Protein AF-A0A6G3XPE6-F1 (afdb_monomer_lite)

Sequence (83 aa):
SEAEYERLCGELVAKGTFTKLDEVKRPNSYYAASDPSDVARVEDRTFICSKEEKDAGPTNHWKDPAEMREIFTGADGVFRGSM

InterPro domains:
  IPR008210 Phosphoenolpyruvate carboxykinase, N-terminal [G3DSA:3.40.449.10] (21-83)
  IPR008210 Phosphoenolpyruvate carboxykinase, N-terminal [SSF68923] (1-82)
  IPR035078 Phosphoenolpyruvate carboxykinase, GTP-utilising, N-terminal [PF17297] (1-83)

Radius of gyration: 19.39 Å; chains: 1; bounding box: 43×30×50 Å

Secondary structure (DSSP, 8-state):
-HHHHHHHHHHHHHTTS-EE--TTTSTT-EE----TTSSS--GGG-EE--SSHHHH-TTSEE--HHHHHHHHHSTT-TTTT--

Structure (mmCIF, N/CA/C/O backbone):
data_AF-A0A6G3XPE6-F1
#
_entry.id   AF-A0A6G3XPE6-F1
#
loop_
_atom_site.group_PDB
_atom_site.id
_atom_site.type_symbol
_atom_site.label_atom_id
_atom_site.label_alt_id
_atom_site.label_comp_id
_atom_site.label_asym_id
_atom_site.label_entity_id
_atom_site.label_seq_id
_atom_site.pdbx_PDB_ins_code
_atom_site.Cartn_x
_atom_site.Cartn_y
_atom_site.Cartn_z
_atom_site.occupancy
_atom_site.B_iso_or_equiv
_atom_site.auth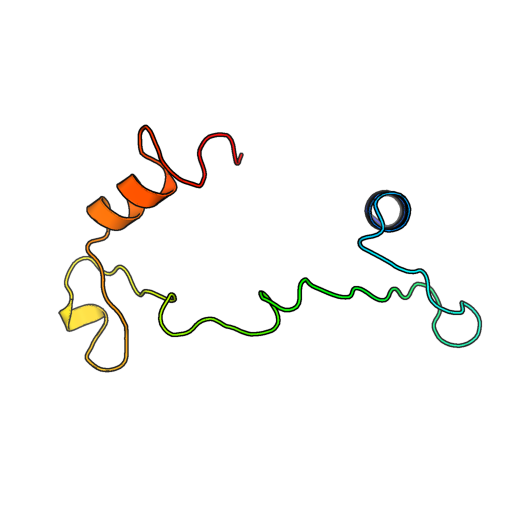_seq_id
_atom_site.auth_comp_id
_atom_site.auth_asym_id
_atom_site.auth_atom_id
_atom_site.pdbx_PDB_model_num
ATOM 1 N N . SER A 1 1 ? -11.721 16.790 9.555 1.00 94.25 1 SER A N 1
ATOM 2 C CA . SER A 1 1 ? -12.349 17.244 10.828 1.00 94.25 1 SER A CA 1
ATOM 3 C C . SER A 1 1 ? -12.805 16.023 11.618 1.00 94.25 1 SER A C 1
ATOM 5 O O . SER A 1 1 ? -12.793 14.943 11.042 1.00 94.25 1 SER A O 1
ATOM 7 N N . GLU A 1 2 ? -13.228 16.149 12.882 1.00 96.00 2 GLU A N 1
ATOM 8 C CA . GLU A 1 2 ? -13.745 14.981 13.630 1.00 96.00 2 GLU A CA 1
ATOM 9 C C . GLU A 1 2 ? -14.955 14.351 12.925 1.00 96.00 2 GLU A C 1
ATOM 11 O O . GLU A 1 2 ? -14.971 13.159 12.648 1.00 96.00 2 GLU A O 1
ATOM 16 N N . ALA A 1 3 ? -15.904 15.184 12.488 1.00 97.88 3 ALA A N 1
ATOM 17 C CA . ALA A 1 3 ? -17.082 14.729 11.751 1.00 97.88 3 ALA A CA 1
ATOM 18 C C . ALA A 1 3 ? -16.737 13.970 10.453 1.00 97.88 3 ALA A C 1
ATOM 20 O O . ALA A 1 3 ? -17.460 13.068 10.038 1.00 97.88 3 ALA A O 1
ATOM 21 N N . GLU A 1 4 ? -15.636 14.327 9.789 1.00 98.25 4 GLU A N 1
ATOM 22 C CA . GLU A 1 4 ? -15.170 13.607 8.602 1.00 98.25 4 GLU A CA 1
ATOM 23 C C . GLU A 1 4 ? -14.565 12.249 8.960 1.00 98.25 4 GLU A C 1
ATOM 25 O O . GLU A 1 4 ? -14.862 11.264 8.288 1.00 98.25 4 GLU A O 1
ATOM 30 N N . TYR A 1 5 ? -13.763 12.190 10.024 1.00 98.12 5 TYR A N 1
ATOM 31 C CA . TYR A 1 5 ? -13.196 10.943 10.523 1.00 98.12 5 TYR A CA 1
ATOM 32 C C . TYR A 1 5 ? -14.303 9.956 10.914 1.00 98.12 5 TYR A C 1
ATOM 34 O O . TYR A 1 5 ? -14.326 8.829 10.423 1.00 98.12 5 TYR A O 1
ATOM 42 N N . GLU A 1 6 ? -15.275 10.403 11.713 1.00 97.44 6 GLU A N 1
ATOM 43 C CA . GLU A 1 6 ? -16.422 9.592 12.129 1.00 97.44 6 GLU A CA 1
ATOM 44 C C . GLU A 1 6 ? -17.235 9.093 10.932 1.00 97.44 6 GLU A C 1
ATOM 46 O O . GLU A 1 6 ? -17.582 7.911 10.870 1.00 97.44 6 GLU A O 1
ATOM 51 N N . ARG A 1 7 ? -17.492 9.969 9.949 1.00 98.19 7 ARG A N 1
ATOM 52 C CA . ARG A 1 7 ? -18.203 9.599 8.720 1.00 98.19 7 ARG A CA 1
ATOM 53 C C . ARG A 1 7 ? -17.457 8.505 7.955 1.00 98.19 7 ARG A C 1
ATOM 55 O O . ARG A 1 7 ? -18.058 7.487 7.622 1.00 98.19 7 ARG A O 1
ATOM 62 N N . LEU A 1 8 ? -16.160 8.683 7.702 1.00 98.50 8 LEU A N 1
ATOM 63 C CA . LEU A 1 8 ? -15.357 7.716 6.948 1.00 98.50 8 LEU A CA 1
ATOM 64 C C . LEU A 1 8 ? -15.220 6.382 7.691 1.00 98.50 8 LEU A C 1
ATOM 66 O O . LEU A 1 8 ? -15.384 5.320 7.093 1.00 98.50 8 LEU A O 1
ATOM 70 N N . CYS A 1 9 ? -14.974 6.409 9.000 1.00 98.31 9 CYS A N 1
ATOM 71 C CA . CYS A 1 9 ? -14.908 5.191 9.799 1.00 98.31 9 CYS A CA 1
ATOM 72 C C . CYS A 1 9 ? -16.256 4.465 9.863 1.00 98.31 9 CYS A C 1
ATOM 74 O O . CYS A 1 9 ? -16.287 3.238 9.769 1.00 98.31 9 CYS A O 1
ATOM 76 N N . GLY A 1 10 ? -17.365 5.201 9.973 1.00 98.00 10 GLY A N 1
ATOM 77 C CA . GLY A 1 10 ? -18.713 4.640 9.900 1.00 98.00 10 GLY A CA 1
ATOM 78 C C . GLY A 1 10 ? -18.977 3.942 8.564 1.00 98.00 10 GLY A C 1
ATOM 79 O O . GLY A 1 10 ? -19.463 2.811 8.547 1.00 98.00 10 GLY A O 1
ATOM 80 N N . GLU A 1 11 ? -18.586 4.563 7.447 1.00 98.50 11 GLU A N 1
ATOM 81 C CA . GLU A 1 11 ? -18.672 3.954 6.113 1.00 98.50 11 GLU A CA 1
ATOM 82 C C . GLU A 1 11 ? -17.833 2.667 6.004 1.00 98.50 11 GLU A C 1
ATOM 84 O O . GLU A 1 11 ? -18.294 1.680 5.428 1.00 98.50 11 GLU A O 1
ATOM 89 N N . LEU A 1 12 ? -16.626 2.641 6.577 1.00 98.50 12 LEU A N 1
ATOM 90 C CA . LEU A 1 12 ? -15.751 1.461 6.573 1.00 98.50 12 LEU A CA 1
ATOM 91 C C . LEU A 1 12 ? -16.283 0.320 7.448 1.00 98.50 12 LEU A C 1
ATOM 93 O O . LEU A 1 12 ? -16.126 -0.846 7.085 1.00 98.50 12 LEU A O 1
ATOM 97 N N . VAL A 1 13 ? -16.940 0.634 8.569 1.00 98.25 13 VAL A N 1
ATOM 98 C CA . VAL A 1 13 ? -17.633 -0.370 9.391 1.00 98.25 13 VAL A CA 1
ATOM 99 C C . VAL A 1 13 ? -18.838 -0.933 8.643 1.00 98.25 13 VAL A C 1
ATOM 101 O O . VAL A 1 13 ? -19.002 -2.148 8.575 1.00 98.25 13 VAL A O 1
ATOM 104 N N . ALA A 1 14 ? -19.646 -0.076 8.012 1.00 98.25 14 ALA A N 1
ATOM 105 C CA . ALA A 1 14 ? -20.805 -0.508 7.231 1.00 98.25 14 ALA A CA 1
ATOM 106 C C . ALA A 1 14 ? -20.420 -1.416 6.048 1.00 98.25 14 ALA A C 1
ATOM 108 O O . ALA A 1 14 ? -21.168 -2.328 5.701 1.00 98.25 14 ALA A O 1
ATOM 109 N N . LYS A 1 15 ? -19.243 -1.193 5.449 1.00 97.94 15 LYS A N 1
ATOM 110 C CA . LYS A 1 15 ? -18.686 -2.019 4.363 1.00 97.94 15 LYS A CA 1
ATOM 111 C C . LYS A 1 15 ? -17.965 -3.285 4.846 1.00 97.94 15 LYS A C 1
ATOM 113 O O . LYS A 1 15 ? -17.548 -4.084 4.015 1.00 97.94 15 LYS A O 1
ATOM 118 N N . GLY A 1 16 ? -17.793 -3.469 6.157 1.00 97.31 16 GLY A N 1
ATOM 119 C CA . GLY A 1 16 ? -17.0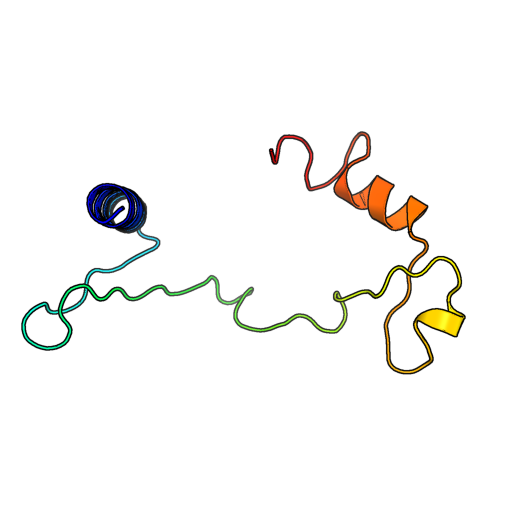90 -4.616 6.741 1.00 97.31 16 GLY A CA 1
ATOM 120 C C . GLY A 1 16 ? -15.562 -4.545 6.671 1.00 97.31 16 GLY A C 1
ATOM 121 O O . GLY A 1 16 ? -14.892 -5.462 7.135 1.00 97.31 16 GLY A O 1
ATOM 122 N N . THR A 1 17 ? -14.991 -3.458 6.141 1.00 98.19 17 THR A N 1
ATOM 123 C CA . THR A 1 17 ? -13.539 -3.225 6.159 1.00 98.19 17 THR A CA 1
ATOM 124 C C . THR A 1 17 ? -13.036 -3.046 7.589 1.00 98.19 17 THR A C 1
ATOM 126 O O . THR A 1 17 ? -11.966 -3.540 7.936 1.00 98.19 17 THR A O 1
ATOM 129 N N . PHE A 1 18 ? -13.814 -2.348 8.422 1.00 98.56 18 PHE A N 1
ATOM 130 C CA . PHE A 1 18 ? -13.520 -2.139 9.836 1.00 98.56 18 PHE A CA 1
ATOM 131 C C . PHE A 1 18 ? -14.482 -2.903 10.743 1.00 98.56 18 PHE A C 1
ATOM 133 O O . PHE A 1 18 ? -15.685 -2.965 10.516 1.00 98.56 18 PHE A O 1
ATOM 140 N N . THR A 1 19 ? -13.944 -3.389 11.856 1.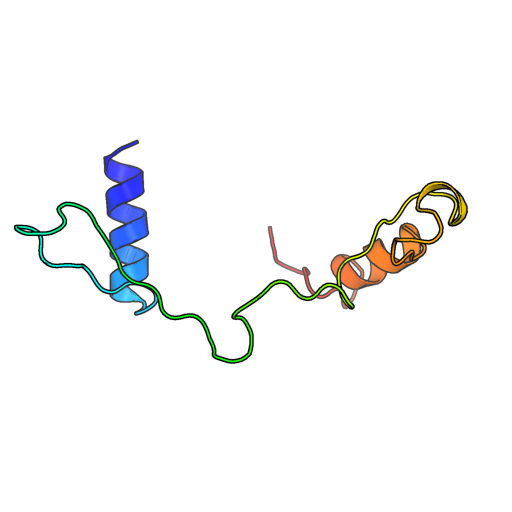00 98.31 19 THR A N 1
ATOM 141 C CA . THR A 1 19 ? -14.696 -3.810 13.038 1.00 98.31 19 THR A CA 1
ATOM 142 C C . THR A 1 19 ? -14.417 -2.823 14.163 1.00 98.31 19 THR A C 1
ATOM 144 O O . THR A 1 19 ? -13.259 -2.613 14.529 1.00 98.31 19 THR A O 1
ATOM 147 N N . LYS A 1 20 ? -15.462 -2.202 14.716 1.00 98.12 20 LYS A N 1
ATOM 148 C CA . LYS A 1 20 ? -15.331 -1.296 15.864 1.00 98.12 20 LYS A CA 1
ATOM 149 C C . LYS A 1 20 ? -14.867 -2.082 17.097 1.00 98.12 20 LYS A C 1
ATOM 151 O O . LYS A 1 20 ? -15.410 -3.148 17.383 1.00 98.12 20 LYS A O 1
ATOM 156 N N . LEU A 1 21 ? -13.856 -1.577 17.802 1.00 98.38 21 LEU A N 1
ATOM 157 C CA . LEU A 1 21 ? -13.347 -2.210 19.019 1.00 98.38 21 LEU A CA 1
ATOM 158 C C . LEU A 1 21 ? -14.153 -1.796 20.257 1.00 98.38 21 LEU A C 1
ATOM 160 O O . LEU A 1 21 ? -14.969 -0.881 20.222 1.00 98.38 21 LEU A O 1
ATOM 164 N N . ASP A 1 22 ? -13.917 -2.508 21.357 1.00 98.06 22 ASP A N 1
ATOM 165 C CA . ASP A 1 22 ? -14.494 -2.212 22.668 1.00 98.06 22 ASP A CA 1
ATOM 166 C C . ASP A 1 22 ? -14.119 -0.788 23.116 1.00 98.06 22 ASP A C 1
ATOM 168 O O . ASP A 1 22 ? -12.946 -0.503 23.360 1.00 98.06 22 ASP A O 1
ATOM 172 N N . GLU A 1 23 ? -15.117 0.088 23.244 1.00 97.06 23 GLU A N 1
ATOM 173 C CA . GLU A 1 23 ? -14.924 1.506 23.576 1.00 97.06 23 GLU A CA 1
ATOM 174 C C . GLU A 1 23 ? -14.384 1.744 24.991 1.00 97.06 23 GLU A C 1
ATOM 176 O O . GLU A 1 23 ? -13.736 2.758 25.238 1.00 97.06 23 GLU A O 1
ATOM 181 N N . VAL A 1 24 ? -14.596 0.815 25.929 1.00 98.19 24 VAL A N 1
ATOM 182 C CA . VAL A 1 24 ? -14.057 0.945 27.291 1.00 98.19 24 VAL A CA 1
ATOM 183 C C . VAL A 1 24 ? -12.559 0.657 27.291 1.00 98.19 24 VAL A C 1
ATOM 185 O O . VAL A 1 24 ? -11.789 1.323 27.981 1.00 98.19 24 VAL A O 1
ATOM 188 N N . LYS A 1 25 ? -12.124 -0.341 26.516 1.00 98.06 25 LYS A N 1
ATOM 189 C CA . LYS A 1 25 ? -10.715 -0.757 26.462 1.00 98.06 25 LYS A CA 1
ATOM 190 C C . 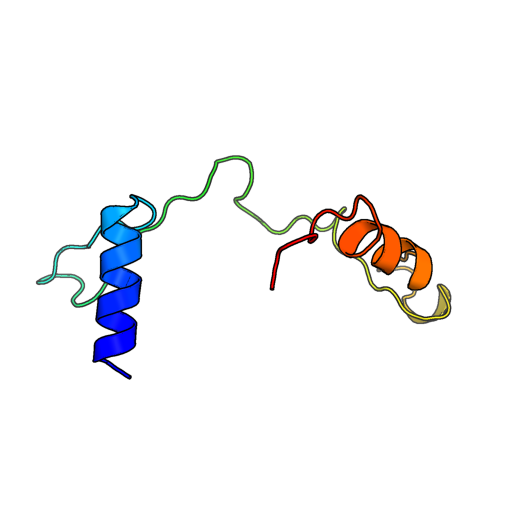LYS A 1 25 ? -9.894 0.060 25.473 1.00 98.06 25 LYS A C 1
ATOM 192 O O . LYS A 1 25 ? -8.706 0.281 25.703 1.00 98.06 25 LYS A O 1
ATOM 197 N N . ARG A 1 26 ? -10.490 0.404 24.332 1.00 97.19 26 ARG A N 1
ATOM 198 C CA . ARG A 1 26 ? -9.841 1.035 23.179 1.00 97.19 26 ARG A CA 1
ATOM 199 C C . ARG A 1 26 ? -10.824 2.005 22.518 1.00 97.19 26 ARG A C 1
ATOM 201 O O . ARG A 1 26 ? -11.373 1.684 21.461 1.00 97.19 26 ARG A O 1
ATOM 208 N N . PRO A 1 27 ? -11.055 3.172 23.140 1.00 97.19 27 PRO A N 1
ATOM 209 C CA . PRO A 1 27 ? -11.975 4.158 22.604 1.00 97.19 27 PRO A CA 1
ATOM 210 C C . PRO A 1 27 ? -11.550 4.601 21.208 1.00 97.19 27 PRO A C 1
ATOM 212 O O . PRO A 1 27 ? -10.356 4.672 20.895 1.00 97.19 27 PRO A O 1
ATOM 215 N N . ASN A 1 28 ? -12.540 4.866 20.362 1.00 96.56 28 ASN A N 1
ATOM 216 C CA . ASN A 1 28 ? -12.356 5.310 18.985 1.00 96.56 28 ASN A CA 1
ATOM 217 C C . ASN A 1 28 ? -11.372 4.460 18.149 1.00 96.56 28 ASN A C 1
ATOM 219 O O . ASN A 1 28 ? -10.617 4.979 17.330 1.00 96.56 28 ASN A O 1
ATOM 223 N N . SER A 1 29 ? -11.361 3.142 18.367 1.00 98.25 29 SER A N 1
ATOM 224 C CA . SER A 1 29 ? -10.427 2.224 17.705 1.00 98.25 29 SER A CA 1
ATOM 225 C C . SER A 1 29 ? -11.142 1.197 16.822 1.00 98.25 29 SER A C 1
ATOM 227 O O . SER A 1 29 ? -12.285 0.812 17.080 1.00 98.25 29 SER A O 1
ATOM 229 N N . TYR A 1 30 ? -10.450 0.725 15.783 1.00 98.56 30 TYR A N 1
ATOM 230 C CA . TYR A 1 30 ? -10.988 -0.191 14.774 1.00 98.56 30 TYR A CA 1
ATOM 231 C C . TYR A 1 30 ? -9.974 -1.293 14.442 1.00 98.56 30 TYR A C 1
ATOM 233 O O . TYR A 1 30 ? -8.765 -1.086 14.545 1.00 98.56 30 TYR A O 1
ATOM 241 N N . TYR A 1 31 ? -10.469 -2.460 14.038 1.00 98.38 31 TYR A N 1
ATOM 242 C CA . TYR A 1 31 ? -9.681 -3.563 13.493 1.00 98.38 31 TYR A CA 1
ATOM 243 C C . TYR A 1 31 ? -10.015 -3.771 12.018 1.00 98.38 31 TYR A C 1
ATOM 245 O O . TYR A 1 31 ? -11.190 -3.797 11.658 1.00 98.38 31 TYR A O 1
ATOM 253 N N . ALA A 1 32 ? -8.989 -3.950 11.192 1.00 98.44 32 ALA A N 1
ATOM 254 C CA . ALA A 1 32 ? -9.113 -4.303 9.786 1.00 98.44 32 ALA A CA 1
ATOM 255 C C . ALA A 1 32 ? -8.291 -5.565 9.520 1.00 98.44 32 ALA A C 1
ATOM 257 O O . ALA A 1 32 ? -7.124 -5.633 9.911 1.00 98.44 32 ALA A O 1
ATOM 258 N N . ALA A 1 33 ? -8.896 -6.545 8.856 1.00 97.94 33 ALA A N 1
ATOM 259 C CA . ALA A 1 33 ? -8.201 -7.712 8.332 1.00 97.94 33 ALA A CA 1
ATOM 260 C C . ALA A 1 33 ? -8.115 -7.557 6.813 1.00 97.94 33 ALA A C 1
ATOM 262 O O . ALA A 1 33 ? -9.151 -7.465 6.154 1.00 97.94 33 ALA A O 1
ATOM 263 N N . SER A 1 34 ? -6.901 -7.477 6.270 1.00 97.50 34 SER A N 1
ATOM 264 C CA . SER A 1 34 ? -6.706 -7.461 4.821 1.00 97.50 34 SER A CA 1
ATOM 265 C C . SER A 1 34 ? -6.937 -8.847 4.219 1.00 97.50 34 SER A C 1
ATOM 267 O O . SER A 1 34 ? -7.051 -9.853 4.929 1.00 97.50 34 SER A O 1
ATOM 269 N N . ASP A 1 35 ? -7.027 -8.893 2.892 1.00 97.75 35 ASP A N 1
ATOM 270 C CA . ASP A 1 35 ? -7.024 -10.155 2.163 1.00 97.75 35 ASP A CA 1
ATOM 271 C C . ASP A 1 35 ? -5.699 -10.907 2.423 1.00 97.75 35 ASP A C 1
ATOM 273 O O . ASP A 1 35 ? -4.644 -10.269 2.444 1.00 97.75 35 ASP A O 1
ATOM 277 N N . PRO A 1 36 ? -5.703 -12.243 2.602 1.00 97.88 36 PRO A N 1
ATOM 278 C CA . PRO A 1 36 ? -4.480 -13.026 2.808 1.00 97.88 36 PRO A CA 1
ATOM 279 C C . PRO A 1 36 ? -3.402 -12.847 1.727 1.00 97.88 36 PRO A C 1
ATOM 281 O O . PRO A 1 36 ? -2.234 -13.141 1.979 1.00 97.88 36 PRO A O 1
ATOM 284 N N . SER A 1 37 ? -3.783 -12.395 0.530 1.00 97.62 37 SER A N 1
ATOM 285 C CA . SER A 1 37 ? -2.864 -12.093 -0.571 1.00 97.62 37 SER A CA 1
ATOM 286 C C . SER A 1 37 ? -2.170 -10.728 -0.451 1.00 97.62 37 SER A C 1
ATOM 288 O O . SER A 1 37 ? -1.151 -10.525 -1.107 1.00 97.62 37 SER A O 1
ATOM 290 N N . ASP A 1 38 ? -2.658 -9.827 0.410 1.00 97.50 38 ASP A N 1
ATOM 291 C CA . ASP A 1 38 ? -2.150 -8.462 0.604 1.00 97.50 38 ASP A CA 1
ATOM 292 C C . ASP A 1 38 ? -1.881 -8.177 2.091 1.00 97.50 38 ASP A C 1
ATOM 294 O O . ASP A 1 38 ? -2.623 -7.493 2.800 1.00 97.50 38 ASP A O 1
ATOM 298 N N . VAL A 1 39 ? -0.816 -8.794 2.599 1.00 97.56 39 VAL A N 1
ATOM 299 C CA . VAL A 1 39 ? -0.443 -8.763 4.027 1.00 97.56 39 VAL A CA 1
ATOM 300 C C . VAL A 1 39 ? 0.922 -8.127 4.277 1.00 97.56 39 VAL A C 1
ATOM 302 O O . VAL A 1 39 ? 1.325 -7.940 5.426 1.00 97.56 39 VAL A O 1
ATOM 305 N N . ALA A 1 40 ? 1.664 -7.824 3.213 1.00 97.00 40 ALA A N 1
ATOM 306 C CA . ALA A 1 40 ? 3.026 -7.328 3.285 1.00 97.00 40 ALA A CA 1
ATOM 307 C C . ALA A 1 40 ? 3.391 -6.544 2.024 1.00 97.00 40 ALA A C 1
ATOM 309 O O . ALA A 1 40 ? 2.725 -6.613 0.995 1.00 97.00 40 ALA A O 1
ATOM 310 N N . ARG A 1 41 ? 4.505 -5.817 2.101 1.00 96.62 41 ARG A N 1
ATOM 311 C CA . ARG A 1 41 ? 5.086 -5.146 0.937 1.00 96.62 41 ARG A CA 1
ATOM 312 C C . ARG A 1 41 ? 5.548 -6.189 -0.087 1.00 96.62 41 ARG A C 1
ATOM 314 O O . ARG A 1 41 ? 6.145 -7.196 0.287 1.00 96.62 41 ARG A O 1
ATOM 321 N N . VAL A 1 42 ? 5.315 -5.902 -1.365 1.00 96.50 42 VAL A N 1
ATOM 322 C CA . VAL A 1 42 ? 5.721 -6.727 -2.513 1.00 96.50 42 VAL A CA 1
ATOM 323 C C . VAL A 1 42 ? 6.950 -6.113 -3.183 1.00 96.50 42 VAL A C 1
ATOM 325 O O . VAL A 1 42 ? 6.853 -5.296 -4.100 1.00 96.50 42 VAL A O 1
ATOM 328 N N . GLU A 1 43 ? 8.132 -6.443 -2.661 1.00 96.81 43 GLU A N 1
ATOM 329 C CA . GLU A 1 43 ? 9.396 -5.829 -3.104 1.00 96.81 43 GLU A CA 1
ATOM 330 C C . GLU A 1 43 ? 9.662 -6.084 -4.595 1.00 96.81 43 GLU A C 1
ATOM 332 O O . GLU A 1 43 ? 10.051 -5.170 -5.310 1.00 96.81 43 GLU A O 1
ATOM 337 N N . ASP A 1 44 ? 9.335 -7.280 -5.094 1.00 96.00 44 ASP A N 1
ATOM 338 C CA . ASP A 1 44 ? 9.459 -7.682 -6.505 1.00 96.00 44 ASP A CA 1
ATOM 339 C C . ASP A 1 44 ? 8.529 -6.908 -7.460 1.00 96.00 44 ASP A C 1
ATOM 341 O O . ASP A 1 44 ? 8.689 -6.947 -8.683 1.00 96.00 44 ASP A O 1
ATOM 345 N N . ARG A 1 45 ? 7.552 -6.184 -6.906 1.00 95.44 45 ARG A N 1
ATOM 346 C CA . ARG A 1 45 ? 6.622 -5.303 -7.624 1.00 95.44 45 ARG A CA 1
ATOM 347 C C . ARG A 1 45 ? 6.812 -3.827 -7.263 1.00 95.44 45 ARG A C 1
ATOM 349 O O . ARG A 1 45 ? 5.982 -3.001 -7.639 1.00 95.44 45 ARG A O 1
ATOM 356 N N . THR A 1 46 ? 7.904 -3.481 -6.581 1.00 97.31 46 THR A N 1
ATOM 357 C CA . THR A 1 46 ? 8.260 -2.105 -6.216 1.00 97.31 46 THR A CA 1
ATOM 358 C C . THR A 1 46 ? 9.381 -1.598 -7.122 1.00 97.31 46 THR A C 1
ATOM 360 O O . THR A 1 46 ? 10.473 -2.156 -7.127 1.00 97.31 46 THR A O 1
ATOM 363 N N . PHE A 1 47 ? 9.128 -0.530 -7.886 1.00 97.88 47 PHE A N 1
ATOM 364 C CA . PHE A 1 47 ? 10.052 -0.038 -8.916 1.00 97.88 47 PHE A CA 1
ATOM 365 C C . PHE A 1 47 ? 10.488 1.409 -8.681 1.00 97.88 47 PHE A C 1
ATOM 367 O O . PHE A 1 47 ? 9.675 2.271 -8.346 1.00 97.88 47 PHE A O 1
ATOM 374 N N . ILE A 1 48 ? 11.754 1.697 -8.977 1.00 98.38 48 ILE A N 1
ATOM 375 C CA . ILE A 1 48 ? 12.287 3.053 -9.106 1.00 98.38 48 ILE A CA 1
ATOM 376 C C . ILE A 1 48 ? 12.359 3.392 -10.596 1.00 98.38 48 ILE A C 1
ATOM 378 O O . ILE A 1 48 ? 13.202 2.874 -11.319 1.00 98.38 48 ILE A O 1
ATOM 382 N N . CYS A 1 49 ? 11.463 4.261 -11.065 1.00 98.19 49 CYS A N 1
ATOM 383 C CA . CYS A 1 49 ? 11.367 4.651 -12.478 1.00 98.19 49 CYS A CA 1
ATOM 384 C C . CYS A 1 49 ? 12.104 5.980 -12.734 1.00 98.19 49 CYS A C 1
ATOM 386 O O . CYS A 1 49 ? 11.486 7.004 -13.034 1.00 98.19 49 CYS A O 1
ATOM 388 N N . SER A 1 50 ? 13.427 5.987 -12.562 1.00 98.25 50 SER A N 1
ATOM 389 C CA . SER A 1 50 ? 14.303 7.082 -13.009 1.00 98.25 50 SER A CA 1
ATOM 390 C C . SER A 1 50 ? 14.412 7.107 -14.538 1.00 98.25 50 SER A C 1
ATOM 392 O O . SER A 1 50 ? 14.103 6.120 -15.201 1.00 98.25 50 SER A O 1
ATOM 394 N N . LYS A 1 51 ? 14.874 8.221 -15.124 1.00 97.94 51 L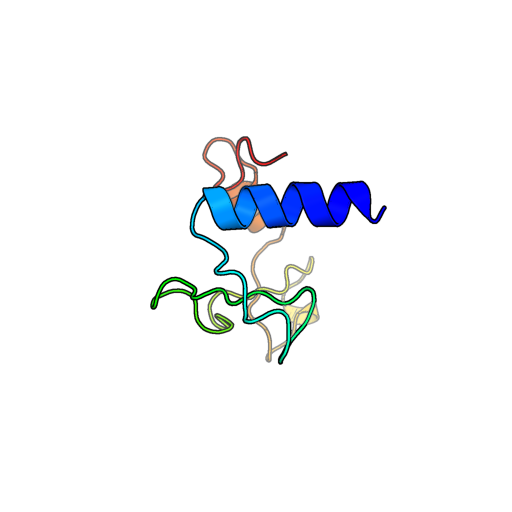YS A N 1
ATOM 395 C CA . LYS A 1 51 ? 15.049 8.318 -16.585 1.00 97.94 51 LYS A CA 1
ATOM 396 C C . LYS A 1 51 ? 16.063 7.301 -17.117 1.00 97.94 51 LYS A C 1
ATOM 398 O O . LYS A 1 51 ? 15.825 6.705 -18.159 1.00 97.94 51 LYS A O 1
ATOM 403 N N . GLU A 1 52 ? 17.180 7.126 -16.417 1.00 97.94 52 GLU A N 1
ATOM 404 C CA . GLU A 1 52 ? 18.196 6.129 -16.751 1.00 97.94 52 GLU A CA 1
ATOM 405 C C . GLU A 1 52 ? 18.252 5.056 -15.659 1.00 97.94 52 GLU A C 1
ATOM 407 O O . GLU A 1 52 ? 18.152 5.363 -14.468 1.00 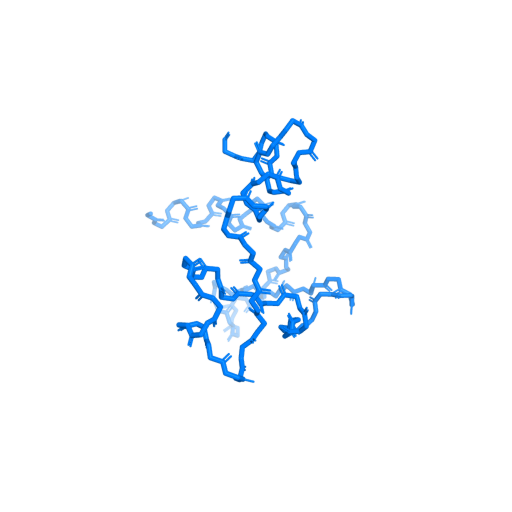97.94 52 GLU A O 1
ATOM 412 N N . GLU A 1 53 ? 18.443 3.796 -16.056 1.00 97.75 53 GLU A N 1
ATOM 413 C CA . GLU A 1 53 ? 18.489 2.640 -15.146 1.00 97.75 53 GLU A CA 1
ATOM 414 C C . GLU A 1 53 ? 19.595 2.759 -14.092 1.00 97.75 53 GLU A C 1
ATOM 416 O O . GLU A 1 53 ? 19.396 2.455 -12.915 1.00 97.75 53 GLU A O 1
ATOM 421 N N . LYS A 1 54 ? 20.756 3.288 -14.489 1.00 97.69 54 LYS A N 1
ATOM 422 C CA . LYS A 1 54 ? 21.901 3.477 -13.590 1.00 97.69 54 LYS A CA 1
ATOM 423 C C . LYS A 1 54 ? 21.585 4.387 -12.395 1.00 97.69 54 LYS A C 1
ATOM 425 O O . LYS A 1 54 ? 22.221 4.242 -11.356 1.00 97.69 54 LYS A O 1
ATOM 430 N N . ASP A 1 55 ? 20.616 5.294 -12.544 1.00 98.25 55 ASP A N 1
ATOM 431 C CA . ASP A 1 55 ? 20.207 6.224 -11.488 1.00 98.25 55 ASP A CA 1
ATOM 432 C C . ASP A 1 55 ? 19.282 5.550 -10.462 1.00 98.25 55 ASP A C 1
ATOM 434 O O . ASP A 1 55 ? 19.216 5.992 -9.317 1.00 98.25 55 ASP A O 1
ATOM 438 N N . ALA A 1 56 ? 18.597 4.462 -10.837 1.00 98.12 56 ALA A N 1
ATOM 439 C CA . ALA A 1 56 ? 17.956 3.574 -9.871 1.00 98.12 56 ALA A CA 1
ATOM 440 C C . ALA A 1 56 ? 19.007 2.720 -9.151 1.00 98.12 56 ALA A C 1
ATOM 442 O O . ALA A 1 56 ? 18.905 2.498 -7.946 1.00 98.12 56 ALA A O 1
ATOM 443 N N . GLY A 1 57 ? 20.054 2.299 -9.861 1.00 97.81 57 GLY A N 1
ATOM 444 C CA . GLY A 1 57 ? 21.179 1.568 -9.286 1.00 97.81 57 GLY A CA 1
ATOM 445 C C . GLY A 1 57 ? 20.889 0.079 -9.036 1.00 97.81 57 GLY A C 1
ATOM 446 O O . GLY A 1 57 ? 19.766 -0.392 -9.207 1.00 97.81 57 GLY A O 1
ATOM 447 N N . PRO A 1 58 ? 21.908 -0.694 -8.621 1.00 97.75 58 PRO A N 1
ATOM 448 C CA . PRO A 1 58 ? 21.872 -2.161 -8.653 1.00 97.75 58 PRO A CA 1
ATOM 449 C C . PRO A 1 58 ? 21.006 -2.806 -7.561 1.00 97.75 58 PRO A C 1
ATOM 451 O O . PRO A 1 58 ? 20.796 -4.014 -7.583 1.00 97.75 58 PRO A O 1
ATOM 454 N N . THR A 1 59 ? 20.540 -2.032 -6.580 1.00 97.94 59 THR A N 1
ATOM 455 C CA . THR A 1 59 ? 19.716 -2.525 -5.464 1.00 97.94 59 THR A CA 1
ATOM 456 C C . THR A 1 59 ? 18.219 -2.337 -5.696 1.00 97.94 59 THR A C 1
ATOM 458 O O . THR A 1 59 ? 17.436 -2.657 -4.809 1.00 97.94 59 THR A O 1
ATOM 461 N N . ASN A 1 60 ? 17.822 -1.771 -6.837 1.00 98.38 60 ASN A N 1
ATOM 462 C CA . ASN A 1 60 ? 16.441 -1.412 -7.135 1.00 98.38 60 ASN A CA 1
ATOM 463 C C . ASN A 1 60 ? 15.945 -2.132 -8.389 1.00 98.38 60 ASN A C 1
ATOM 465 O O . ASN A 1 60 ? 16.711 -2.404 -9.312 1.00 98.38 60 ASN A O 1
ATOM 469 N N . HIS A 1 61 ? 14.638 -2.380 -8.453 1.00 98.25 61 HIS A N 1
ATOM 470 C CA . HIS A 1 61 ? 13.991 -2.755 -9.704 1.00 98.25 61 HIS A CA 1
ATOM 471 C C . HIS A 1 61 ? 13.736 -1.494 -10.528 1.00 98.25 61 HIS A C 1
ATOM 473 O O . HIS A 1 61 ? 13.089 -0.558 -10.055 1.00 98.25 61 HIS A O 1
ATOM 479 N N . TRP A 1 62 ? 14.231 -1.462 -11.761 1.00 98.44 62 TRP A N 1
ATOM 480 C CA . TRP A 1 62 ? 14.008 -0.353 -12.682 1.00 98.44 62 TRP A CA 1
ATOM 481 C C . TRP A 1 62 ? 13.055 -0.759 -13.804 1.00 98.44 62 TRP A C 1
ATOM 483 O O . TRP A 1 62 ? 13.024 -1.910 -14.241 1.00 98.44 62 TRP A O 1
ATOM 493 N N . LYS A 1 63 ? 12.266 0.208 -14.265 1.00 98.00 63 LYS A N 1
ATOM 494 C CA . LYS A 1 63 ? 11.460 0.111 -15.479 1.00 98.00 63 LYS A CA 1
ATOM 495 C C . LYS A 1 63 ? 11.414 1.481 -16.137 1.00 98.00 63 LYS A C 1
ATOM 497 O O . LYS A 1 63 ? 11.443 2.496 -15.435 1.00 98.00 63 LYS A O 1
ATOM 502 N N . ASP A 1 64 ? 11.323 1.504 -17.464 1.00 98.19 64 ASP A N 1
ATOM 503 C CA . ASP A 1 64 ? 11.236 2.760 -18.196 1.00 98.19 64 ASP A CA 1
ATOM 504 C C . ASP A 1 64 ? 10.021 3.584 -17.710 1.00 98.19 64 ASP A C 1
ATOM 506 O O . ASP A 1 64 ? 8.910 3.045 -17.595 1.00 98.19 64 ASP A O 1
ATOM 510 N N . PRO A 1 65 ? 10.190 4.886 -17.408 1.00 97.88 65 PRO A N 1
ATOM 511 C CA . PRO A 1 65 ? 9.106 5.698 -16.868 1.00 97.88 65 PRO A CA 1
ATOM 512 C C . PRO A 1 65 ? 7.912 5.855 -17.812 1.00 97.88 65 PRO A C 1
ATOM 514 O O . PRO A 1 65 ? 6.788 6.006 -17.334 1.00 97.88 65 PRO A O 1
ATOM 517 N N . ALA A 1 66 ? 8.129 5.867 -19.130 1.00 97.06 66 ALA A N 1
ATOM 518 C CA . ALA A 1 66 ? 7.043 5.957 -20.100 1.00 97.06 66 ALA A CA 1
ATOM 519 C C . ALA A 1 66 ? 6.277 4.632 -20.169 1.00 97.06 66 ALA A C 1
ATOM 521 O O . ALA A 1 66 ? 5.048 4.644 -20.135 1.00 97.06 66 ALA A O 1
ATOM 522 N N . GLU A 1 67 ? 6.986 3.499 -20.157 1.00 96.44 67 GLU A N 1
ATOM 523 C CA . GLU A 1 67 ? 6.356 2.175 -20.099 1.00 96.44 67 GLU A CA 1
ATOM 524 C C . GLU A 1 67 ? 5.503 2.015 -18.830 1.00 96.44 67 GLU A C 1
ATOM 526 O O . GLU A 1 67 ? 4.351 1.586 -18.896 1.00 96.44 67 GLU A O 1
ATOM 531 N N . MET A 1 68 ? 6.028 2.412 -17.666 1.00 96.88 68 MET A N 1
ATOM 532 C CA . MET A 1 68 ? 5.289 2.303 -16.407 1.00 96.88 68 MET A CA 1
ATOM 533 C C . MET A 1 68 ? 4.042 3.204 -16.383 1.00 96.88 68 MET A C 1
ATOM 535 O O . MET A 1 68 ? 2.994 2.809 -15.870 1.00 96.88 68 MET A O 1
ATOM 539 N N . ARG A 1 69 ? 4.118 4.407 -16.971 1.00 95.00 69 ARG A N 1
ATOM 540 C CA . ARG A 1 69 ? 2.953 5.297 -17.116 1.00 95.00 69 ARG A CA 1
ATOM 541 C C . ARG A 1 69 ? 1.887 4.705 -18.025 1.00 95.00 69 ARG A C 1
ATOM 543 O O . ARG A 1 69 ? 0.710 4.829 -17.692 1.00 95.00 69 ARG A O 1
ATOM 550 N N . GLU A 1 70 ? 2.274 4.050 -19.115 1.00 95.19 70 GLU A N 1
ATOM 551 C CA . GLU A 1 70 ? 1.319 3.378 -19.999 1.00 95.19 70 GLU A CA 1
ATOM 552 C C . GLU A 1 70 ? 0.601 2.234 -19.267 1.00 95.19 70 GLU A C 1
ATOM 554 O O . GLU A 1 70 ? -0.622 2.152 -19.304 1.00 95.19 70 GLU A O 1
ATOM 559 N N . ILE A 1 71 ? 1.325 1.418 -18.491 1.00 95.00 71 ILE A N 1
ATOM 560 C CA . ILE A 1 71 ? 0.730 0.326 -17.695 1.00 95.00 71 ILE A CA 1
ATOM 561 C C . ILE A 1 71 ? -0.310 0.844 -16.687 1.00 95.00 71 ILE A C 1
ATOM 563 O O . ILE A 1 71 ? -1.344 0.209 -16.472 1.00 95.00 71 ILE A O 1
ATOM 567 N N . PHE A 1 72 ? -0.047 1.982 -16.043 1.00 94.62 72 PHE A N 1
ATOM 568 C CA . PHE A 1 72 ? -0.944 2.519 -15.020 1.00 94.62 72 PHE A CA 1
ATOM 569 C C . PHE A 1 72 ? -2.079 3.374 -15.587 1.00 94.62 72 PHE A C 1
ATOM 571 O O . PHE A 1 72 ? -3.215 3.254 -15.136 1.00 94.62 72 PHE A O 1
ATOM 578 N N . THR A 1 73 ? -1.786 4.235 -16.558 1.00 92.69 73 THR A N 1
ATOM 579 C CA . THR A 1 73 ? -2.684 5.319 -17.006 1.00 92.69 73 THR A CA 1
ATOM 580 C C . THR A 1 73 ? -2.984 5.313 -18.502 1.00 92.69 73 THR A C 1
ATOM 582 O O . THR A 1 73 ? -3.714 6.182 -18.975 1.00 92.69 73 THR A O 1
ATOM 585 N N . GLY A 1 74 ? -2.433 4.350 -19.243 1.00 91.06 74 GLY A N 1
ATOM 586 C CA . GLY A 1 74 ? -2.690 4.161 -20.665 1.00 91.06 74 GLY A CA 1
ATOM 587 C C . GLY A 1 74 ? -4.127 3.744 -20.968 1.00 91.06 74 GLY A C 1
ATOM 588 O O . GLY A 1 74 ? -4.996 3.701 -20.091 1.00 91.06 74 GLY A O 1
ATOM 589 N N . ALA A 1 75 ? -4.386 3.409 -22.232 1.00 90.12 75 ALA A N 1
ATOM 590 C CA . ALA A 1 75 ? -5.738 3.091 -22.697 1.00 90.12 75 ALA A CA 1
ATOM 591 C C . ALA A 1 75 ? -6.381 1.943 -21.895 1.00 90.12 75 ALA A C 1
ATOM 593 O O . ALA A 1 75 ? -7.536 2.055 -21.489 1.00 90.12 75 ALA A O 1
ATOM 594 N N . ASP A 1 76 ? -5.611 0.903 -21.585 1.00 89.62 76 ASP A N 1
ATOM 595 C CA . ASP A 1 76 ? -6.040 -0.238 -20.766 1.00 89.62 76 ASP A CA 1
ATOM 596 C C . ASP A 1 76 ? -5.376 -0.227 -19.377 1.00 89.62 76 ASP A C 1
ATOM 598 O O . ASP A 1 76 ? -5.186 -1.267 -18.747 1.00 89.62 76 ASP A O 1
ATOM 602 N N . GLY A 1 77 ? -4.983 0.962 -18.906 1.00 90.31 77 GLY A N 1
ATOM 603 C CA . GLY A 1 77 ? -4.222 1.125 -17.675 1.00 90.31 77 GLY A CA 1
ATOM 604 C C . GLY A 1 77 ? -5.002 0.709 -16.428 1.00 90.31 77 GLY A C 1
ATOM 605 O O . GLY A 1 77 ? -6.196 0.985 -16.294 1.00 90.31 77 GLY A O 1
ATOM 606 N N . VAL A 1 78 ? -4.314 0.085 -15.470 1.00 91.31 78 VAL A N 1
ATOM 607 C CA . VAL A 1 78 ? -4.949 -0.454 -14.249 1.00 91.31 78 VAL A CA 1
ATOM 608 C C . VAL A 1 78 ? -5.538 0.619 -13.324 1.00 91.31 78 VAL A C 1
ATOM 610 O O . VAL A 1 78 ? -6.365 0.298 -12.475 1.00 91.31 78 VAL A O 1
ATOM 613 N N . PHE A 1 79 ? -5.152 1.888 -13.489 1.00 89.94 79 PHE A N 1
ATOM 614 C CA . PHE A 1 79 ? -5.720 3.030 -12.764 1.00 89.94 79 PHE A CA 1
ATOM 615 C C . PHE A 1 79 ? -6.715 3.841 -13.597 1.00 89.94 79 PHE A C 1
ATOM 617 O O . PHE A 1 79 ? -7.091 4.949 -13.215 1.00 89.94 79 PHE A O 1
ATOM 624 N N . ARG A 1 80 ? -7.198 3.313 -14.724 1.00 85.75 80 ARG A N 1
ATOM 625 C CA . ARG A 1 80 ? -8.247 3.975 -15.500 1.00 85.75 80 ARG A CA 1
ATOM 626 C C . ARG A 1 80 ? -9.518 4.144 -14.654 1.00 85.75 80 ARG A C 1
ATOM 628 O O . ARG A 1 80 ? -10.073 3.173 -14.150 1.00 85.75 80 ARG A O 1
ATOM 635 N N . GLY A 1 81 ? -9.986 5.386 -14.508 1.00 79.12 81 GLY A N 1
ATOM 636 C CA . GLY A 1 81 ? -11.148 5.732 -13.671 1.00 79.12 81 GLY A CA 1
ATOM 637 C C . GLY A 1 81 ? -10.856 5.792 -12.168 1.00 79.12 81 GLY A C 1
ATOM 638 O O . GLY A 1 81 ? -11.771 6.003 -11.377 1.00 79.12 81 GLY A O 1
ATOM 639 N N . SER A 1 82 ? -9.594 5.607 -11.776 1.00 76.44 82 SER A N 1
ATOM 640 C CA . SER A 1 82 ? -9.114 5.952 -10.443 1.00 76.44 82 SER A CA 1
ATOM 641 C C . SER A 1 82 ? -8.651 7.409 -10.487 1.00 76.44 82 SER A C 1
ATOM 643 O O . SER A 1 82 ? -7.687 7.710 -11.186 1.00 76.44 82 SER A O 1
ATOM 645 N N . MET A 1 83 ? -9.336 8.272 -9.729 1.00 53.69 83 MET A N 1
ATOM 646 C CA . MET A 1 83 ? -9.369 9.751 -9.791 1.00 53.69 83 MET A CA 1
ATOM 647 C C . MET A 1 83 ? -10.494 10.322 -10.654 1.00 53.69 83 MET A C 1
ATOM 649 O O . MET A 1 83 ? -10.513 10.081 -11.880 1.00 53.69 83 MET A O 1
#

Organism: NCBI:txid2706086

pLDDT: mean 95.83, std 6.02, range [53.69, 98.56]

Foldseek 3Di:
DVVVLCVVVVVCVVVVQWDDDDCVVDNPDTDGDDDPVPDDDDQVPDADADCDPCVCNDVGHYDHPVVVCCCQPNPPHPCVVVD